Protein AF-T2JR80-F1 (afdb_monomer_lite)

pLDDT: mean 82.51, std 13.28, range [46.12, 94.12]

Radius of gyration: 10.88 Å; chains: 1; bounding box: 21×19×31 Å

Foldseek 3Di:
DCPFDWDWDQQVLDPPPVDVVRIDTDTPVVNVVVCVVPVRDD

Sequence (42 aa):
MDDERVLLHHIDGNHDNWKPKNLMAVHHSCHQYIHMGKTEKV

Organism: NCBI:txid1284629

Structure (mmCIF, N/CA/C/O backbone):
data_AF-T2JR80-F1
#
_entry.id   AF-T2JR80-F1
#
loop_
_atom_site.group_PDB
_atom_site.id
_atom_site.type_symbol
_atom_site.label_atom_id
_atom_site.label_alt_id
_atom_site.label_comp_id
_atom_site.label_asym_id
_atom_site.label_entity_id
_atom_site.label_seq_id
_atom_site.pdbx_PDB_ins_code
_atom_site.Cartn_x
_atom_site.Cartn_y
_atom_site.Cartn_z
_atom_site.occupancy
_atom_site.B_iso_or_equiv
_atom_site.auth_seq_id
_atom_site.auth_comp_id
_atom_site.auth_asym_id
_atom_site.auth_atom_id
_atom_site.pdbx_PDB_model_num
ATOM 1 N N . MET A 1 1 ? 9.951 -8.368 -20.486 1.00 46.12 1 MET A N 1
ATOM 2 C CA . MET A 1 1 ? 8.930 -9.113 -19.732 1.00 46.12 1 MET A CA 1
ATOM 3 C C . MET A 1 1 ? 9.169 -8.774 -18.282 1.00 46.12 1 MET A C 1
ATOM 5 O O . MET A 1 1 ? 9.861 -9.506 -17.593 1.00 46.12 1 MET A O 1
ATOM 9 N N . ASP A 1 2 ? 8.689 -7.607 -17.877 1.00 55.22 2 ASP A N 1
ATOM 10 C CA . ASP A 1 2 ? 8.596 -7.247 -16.471 1.00 55.22 2 ASP A CA 1
ATOM 11 C C . ASP A 1 2 ? 7.104 -7.265 -16.184 1.00 55.22 2 ASP A C 1
ATOM 13 O O . ASP A 1 2 ? 6.401 -6.290 -16.437 1.00 55.22 2 ASP A O 1
ATOM 17 N N . ASP A 1 3 ? 6.606 -8.438 -15.791 1.00 65.38 3 ASP A N 1
ATOM 18 C CA . ASP A 1 3 ? 5.269 -8.586 -15.228 1.00 65.38 3 ASP A CA 1
ATOM 19 C C . ASP A 1 3 ? 5.227 -7.746 -13.953 1.00 65.38 3 ASP A C 1
ATOM 21 O O . ASP A 1 3 ? 5.634 -8.180 -12.869 1.00 65.38 3 ASP A O 1
ATOM 25 N N . GLU A 1 4 ? 4.818 -6.491 -14.114 1.00 79.56 4 GLU A N 1
ATOM 26 C CA . GLU A 1 4 ? 4.715 -5.537 -13.029 1.00 79.56 4 GLU A CA 1
ATOM 27 C C . GLU A 1 4 ? 3.745 -6.088 -11.979 1.00 79.56 4 GLU A C 1
ATOM 29 O O . GLU A 1 4 ? 2.532 -6.167 -12.174 1.00 79.56 4 GLU A O 1
ATOM 34 N N . ARG A 1 5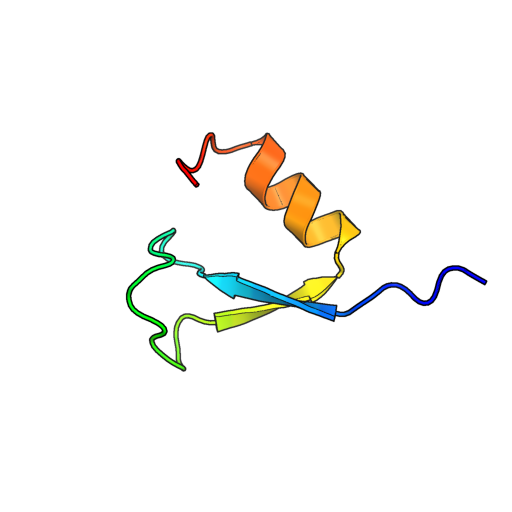 ? 4.307 -6.541 -10.853 1.00 89.75 5 ARG A N 1
ATOM 35 C CA . ARG A 1 5 ? 3.542 -7.221 -9.811 1.00 89.75 5 ARG A CA 1
ATOM 36 C C . ARG A 1 5 ? 2.686 -6.210 -9.057 1.00 89.75 5 ARG A C 1
ATOM 38 O O . ARG A 1 5 ? 3.192 -5.199 -8.570 1.00 89.75 5 ARG A O 1
ATOM 45 N N 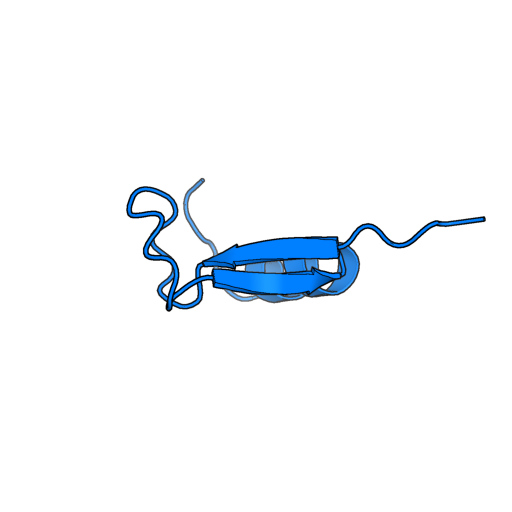. VAL A 1 6 ? 1.402 -6.519 -8.913 1.00 91.62 6 VAL A N 1
ATOM 46 C CA . VAL A 1 6 ? 0.486 -5.771 -8.048 1.00 91.62 6 VAL A CA 1
ATOM 47 C C . VAL A 1 6 ? 0.694 -6.210 -6.596 1.00 91.62 6 VAL A C 1
ATOM 49 O O . VAL A 1 6 ? 0.719 -7.404 -6.298 1.00 91.62 6 VAL A O 1
ATOM 52 N N . LEU A 1 7 ? 0.849 -5.239 -5.700 1.00 91.38 7 LEU A N 1
ATOM 53 C CA . LEU A 1 7 ? 1.006 -5.399 -4.255 1.00 91.38 7 LEU A CA 1
ATOM 54 C C . LEU A 1 7 ? -0.111 -4.654 -3.515 1.00 91.38 7 LEU A C 1
ATOM 56 O O . LEU A 1 7 ? -0.762 -3.773 -4.076 1.00 91.38 7 LEU A O 1
ATOM 60 N N . LEU A 1 8 ? -0.324 -5.003 -2.247 1.00 92.75 8 LEU A N 1
ATOM 61 C CA . LEU A 1 8 ? -1.228 -4.273 -1.360 1.00 92.75 8 LEU A CA 1
ATOM 62 C C . LEU A 1 8 ? -0.443 -3.232 -0.556 1.00 92.75 8 LEU A C 1
ATOM 64 O O . LEU A 1 8 ? 0.596 -3.547 0.016 1.00 92.75 8 LEU A O 1
ATOM 68 N N . HIS A 1 9 ? -0.964 -2.011 -0.499 1.00 91.50 9 HIS A N 1
ATOM 69 C CA . HIS A 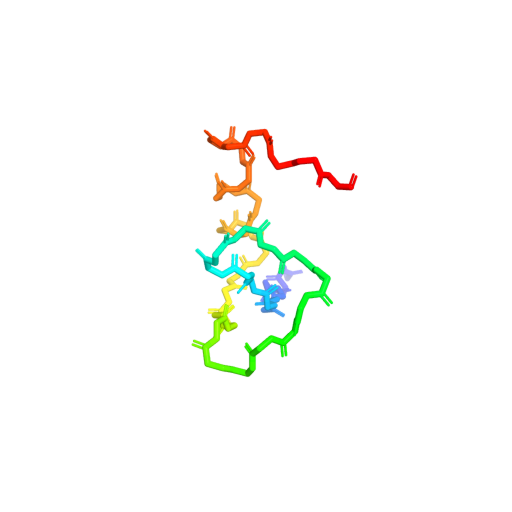1 9 ? -0.431 -0.891 0.270 1.00 91.50 9 HIS A CA 1
ATOM 70 C C . HIS A 1 9 ? -1.388 -0.504 1.398 1.00 91.50 9 HIS A C 1
ATOM 72 O O . HIS A 1 9 ? -2.592 -0.389 1.164 1.00 91.50 9 HIS A O 1
ATOM 78 N N . HIS A 1 10 ? -0.852 -0.249 2.591 1.00 92.25 10 HIS A N 1
ATOM 79 C CA . HIS A 1 10 ? -1.611 0.245 3.738 1.00 92.25 10 HIS A CA 1
ATOM 80 C C . HIS A 1 10 ? -1.703 1.775 3.684 1.00 92.25 10 HIS A C 1
ATOM 82 O O . HIS A 1 10 ? -0.736 2.473 3.969 1.00 92.25 10 HIS A O 1
ATOM 88 N N . ILE A 1 11 ? -2.876 2.315 3.346 1.00 90.12 11 ILE A N 1
ATOM 89 C CA . ILE A 1 11 ? -3.055 3.768 3.141 1.00 90.12 11 ILE A CA 1
ATOM 90 C C . ILE A 1 11 ? -2.903 4.603 4.422 1.00 90.12 11 ILE A C 1
ATOM 92 O O . ILE A 1 11 ? -2.702 5.814 4.349 1.00 90.12 11 ILE A O 1
ATOM 96 N N . ASP A 1 12 ? -3.039 3.978 5.592 1.00 88.69 12 ASP A N 1
ATOM 97 C CA . ASP A 1 12 ? -2.891 4.617 6.902 1.00 88.69 12 ASP A CA 1
ATOM 98 C C . ASP A 1 12 ? -1.458 4.552 7.454 1.00 88.69 12 ASP A C 1
ATOM 100 O O . ASP A 1 12 ? -1.209 5.085 8.536 1.00 88.69 12 ASP A O 1
ATOM 104 N N . GLY A 1 13 ? -0.533 3.907 6.732 1.00 84.06 13 GLY A N 1
ATOM 105 C CA . GLY A 1 13 ? 0.849 3.679 7.160 1.00 84.06 13 GLY A CA 1
ATOM 106 C C . GLY A 1 13 ? 0.996 2.689 8.322 1.00 84.06 13 GLY A C 1
ATOM 107 O O . GLY A 1 13 ? 2.064 2.602 8.923 1.00 84.06 13 GLY A O 1
ATOM 108 N N . ASN A 1 14 ? -0.068 1.965 8.692 1.00 86.38 14 ASN A N 1
ATOM 109 C CA . ASN A 1 14 ? -0.027 0.948 9.739 1.00 86.38 14 ASN A CA 1
ATOM 110 C C . ASN A 1 14 ? -0.042 -0.452 9.110 1.00 86.38 14 ASN A C 1
ATOM 112 O O . ASN A 1 14 ? -1.100 -1.020 8.817 1.00 86.38 14 ASN A O 1
ATOM 116 N N . HIS A 1 15 ? 1.155 -1.019 8.958 1.00 85.25 15 HIS A N 1
ATOM 117 C CA . HIS A 1 15 ? 1.385 -2.345 8.381 1.00 85.25 15 HIS A CA 1
ATOM 118 C C . HIS A 1 15 ? 0.932 -3.518 9.270 1.00 85.25 15 HIS A C 1
ATOM 120 O O . HIS A 1 15 ? 0.835 -4.647 8.792 1.00 85.25 15 HIS A O 1
ATOM 126 N N . ASP A 1 16 ? 0.578 -3.263 10.533 1.00 86.56 16 ASP A N 1
ATOM 127 C CA . ASP A 1 16 ? 0.195 -4.306 11.489 1.00 86.56 16 ASP A CA 1
ATOM 128 C C . ASP A 1 16 ? -1.317 -4.578 11.512 1.00 86.56 16 ASP A C 1
ATOM 130 O O . ASP A 1 16 ? -1.755 -5.652 11.923 1.00 86.56 16 ASP A O 1
ATOM 134 N N . ASN A 1 17 ? -2.151 -3.614 11.095 1.00 84.88 17 ASN A N 1
ATOM 135 C CA . ASN A 1 17 ? -3.592 -3.677 11.369 1.00 84.88 17 ASN A CA 1
ATOM 136 C C . ASN A 1 17 ? -4.445 -4.389 10.304 1.00 84.88 17 ASN A C 1
ATOM 138 O O . ASN A 1 17 ? -5.600 -4.703 10.596 1.00 84.88 17 ASN A O 1
ATOM 142 N N . TRP A 1 18 ? -3.907 -4.608 9.093 1.00 87.69 18 TRP A N 1
ATOM 143 C CA . TRP A 1 18 ? -4.542 -5.314 7.962 1.00 87.69 18 TRP A CA 1
ATOM 144 C C . TRP A 1 18 ? -6.033 -5.001 7.734 1.00 87.69 18 TRP A C 1
ATOM 146 O O . TRP A 1 18 ? -6.810 -5.852 7.295 1.00 87.69 18 TRP A O 1
ATOM 156 N N . LYS A 1 19 ? -6.466 -3.768 8.023 1.00 90.38 19 LYS A N 1
ATOM 157 C CA . LYS A 1 19 ? -7.864 -3.358 7.856 1.00 90.38 19 LYS A CA 1
ATOM 158 C C . LYS A 1 19 ? -8.235 -3.463 6.370 1.00 90.38 19 LYS A C 1
ATOM 160 O O . LYS A 1 19 ? -7.680 -2.710 5.575 1.00 90.38 19 LYS A O 1
ATOM 165 N N . PRO A 1 20 ? -9.221 -4.290 5.966 1.00 86.12 20 PRO A N 1
ATOM 166 C CA . PRO A 1 20 ? -9.497 -4.550 4.547 1.00 86.12 20 PRO A CA 1
ATOM 167 C C . PRO A 1 20 ? -9.838 -3.297 3.734 1.00 86.12 20 PRO A C 1
ATOM 169 O O . PRO A 1 20 ? -9.562 -3.227 2.544 1.00 86.12 20 PRO A O 1
ATOM 172 N N . LYS A 1 21 ? -10.429 -2.288 4.388 1.00 90.06 21 LYS A N 1
ATOM 173 C CA . LYS A 1 21 ? -10.780 -0.997 3.777 1.00 90.06 21 LYS A CA 1
ATOM 174 C C . LYS A 1 21 ? -9.610 -0.001 3.706 1.00 90.06 21 LYS A C 1
ATOM 176 O O . LYS A 1 21 ? -9.774 1.047 3.097 1.00 90.06 21 LYS A O 1
ATOM 181 N N . ASN A 1 22 ? -8.468 -0.319 4.318 1.00 91.25 22 ASN A N 1
ATOM 182 C CA . ASN A 1 22 ? -7.230 0.471 4.282 1.00 91.25 22 ASN A CA 1
ATOM 183 C C . ASN A 1 22 ? -6.171 -0.118 3.342 1.00 91.25 22 ASN A C 1
ATOM 185 O O . ASN A 1 22 ? -5.035 0.349 3.341 1.00 91.25 22 ASN A O 1
ATOM 189 N N . LEU A 1 23 ? -6.522 -1.129 2.547 1.00 92.81 23 LEU A N 1
ATOM 190 C CA . LEU A 1 23 ? -5.612 -1.732 1.583 1.00 92.81 23 LEU A CA 1
ATOM 191 C C . LEU A 1 23 ? -5.908 -1.198 0.182 1.00 92.81 23 LEU A C 1
ATOM 193 O O . LEU A 1 23 ? -7.054 -1.191 -0.265 1.00 92.81 23 LEU A O 1
ATOM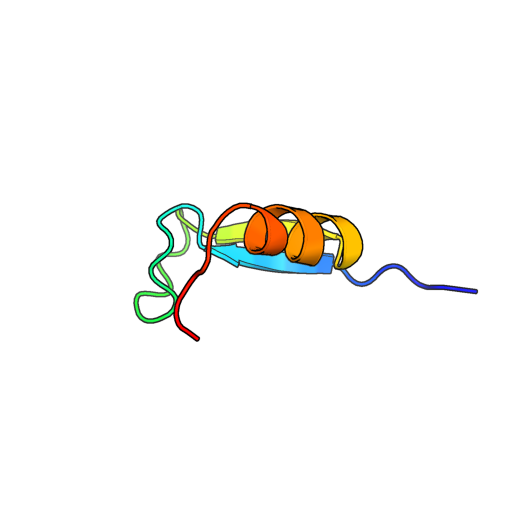 197 N N . MET A 1 24 ? -4.864 -0.775 -0.521 1.00 93.56 24 MET A N 1
ATOM 198 C CA . MET A 1 24 ? -4.918 -0.351 -1.918 1.00 93.56 24 MET A CA 1
ATOM 199 C C . MET A 1 24 ? -4.072 -1.296 -2.767 1.00 93.56 24 MET A C 1
ATOM 201 O O . MET A 1 24 ? -2.920 -1.551 -2.436 1.00 93.56 24 MET A O 1
ATOM 205 N N . ALA A 1 25 ? -4.624 -1.794 -3.872 1.00 94.12 25 ALA A N 1
ATOM 206 C CA . ALA A 1 25 ? -3.848 -2.528 -4.863 1.00 94.12 25 ALA A CA 1
ATOM 207 C C . ALA A 1 25 ? -3.052 -1.542 -5.728 1.00 94.12 25 ALA A C 1
ATOM 209 O O . ALA A 1 25 ? -3.619 -0.608 -6.294 1.00 94.12 25 ALA A O 1
ATOM 210 N N . VAL A 1 26 ? -1.742 -1.738 -5.818 1.00 93.50 26 VAL A N 1
ATOM 211 C CA . VAL A 1 26 ? -0.821 -0.813 -6.479 1.00 93.50 26 VAL A CA 1
ATOM 212 C C . VAL A 1 26 ? 0.345 -1.577 -7.097 1.00 93.50 26 VAL A C 1
ATOM 214 O O . VAL A 1 26 ? 0.790 -2.592 -6.566 1.00 93.50 26 VAL A O 1
ATOM 217 N N . HIS A 1 27 ? 0.851 -1.107 -8.234 1.00 93.75 27 HIS A N 1
ATOM 218 C CA . HIS A 1 27 ? 2.041 -1.684 -8.851 1.00 93.75 27 HIS A CA 1
ATOM 219 C C . HIS A 1 27 ? 3.263 -1.577 -7.939 1.00 93.75 27 HIS A C 1
ATOM 221 O O . HIS A 1 27 ? 3.421 -0.593 -7.219 1.00 93.75 27 HIS A O 1
ATOM 227 N N . HIS A 1 28 ? 4.166 -2.554 -8.005 1.00 89.25 28 HIS A N 1
ATOM 228 C CA . HIS A 1 28 ? 5.387 -2.554 -7.202 1.00 89.25 28 HIS A CA 1
ATOM 229 C C . HIS A 1 28 ? 6.209 -1.261 -7.362 1.00 89.25 28 HIS A C 1
ATOM 231 O O . HIS A 1 28 ? 6.673 -0.719 -6.360 1.00 89.25 28 HIS A O 1
ATOM 237 N N . SER A 1 29 ? 6.316 -0.714 -8.578 1.00 90.38 29 SER A N 1
ATOM 238 C CA . SER A 1 29 ? 7.033 0.544 -8.836 1.00 90.38 29 SER A CA 1
ATOM 239 C C . SER A 1 29 ? 6.401 1.734 -8.097 1.00 90.38 29 SER A C 1
ATOM 241 O O . SER A 1 29 ? 7.084 2.500 -7.415 1.00 90.38 29 SER A O 1
ATOM 243 N N . CYS A 1 30 ? 5.073 1.848 -8.150 1.00 90.62 30 CYS A N 1
ATOM 244 C CA . CYS A 1 30 ? 4.311 2.850 -7.417 1.00 90.62 30 CYS A CA 1
ATOM 245 C C . CYS A 1 30 ? 4.386 2.622 -5.901 1.00 90.62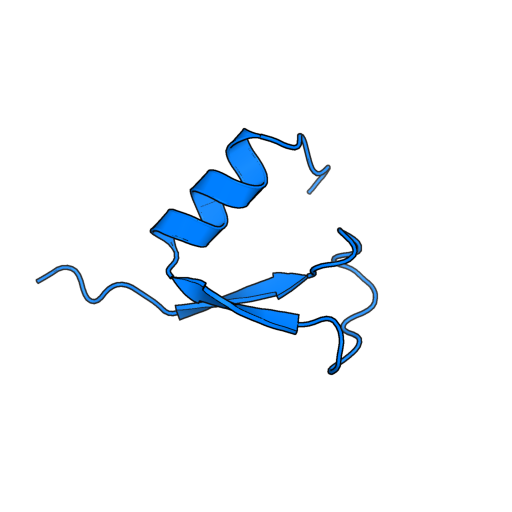 30 CYS A C 1
ATOM 247 O O . CYS A 1 30 ? 4.522 3.585 -5.155 1.00 90.62 30 CYS A O 1
ATOM 249 N N . HIS A 1 31 ? 4.352 1.369 -5.441 1.00 90.31 31 HIS A N 1
ATOM 250 C CA . HIS A 1 31 ? 4.513 1.019 -4.030 1.00 90.31 31 HIS A CA 1
ATOM 251 C C . HIS A 1 31 ? 5.861 1.520 -3.494 1.00 90.31 31 HIS A C 1
ATOM 253 O O . HIS A 1 31 ? 5.911 2.169 -2.453 1.00 90.31 31 HIS A O 1
ATOM 259 N N . GLN A 1 32 ? 6.946 1.295 -4.241 1.00 86.56 32 GLN A N 1
ATOM 260 C CA . GLN A 1 32 ? 8.266 1.828 -3.904 1.00 86.56 32 GLN A CA 1
ATOM 261 C C . GLN A 1 32 ? 8.270 3.361 -3.887 1.00 86.56 32 GLN A C 1
ATOM 263 O O . GLN A 1 32 ? 8.785 3.944 -2.940 1.00 86.56 32 GLN A O 1
ATOM 268 N N . TYR A 1 33 ? 7.665 4.020 -4.880 1.00 89.19 33 TYR A N 1
ATOM 269 C CA . TYR A 1 33 ? 7.589 5.484 -4.923 1.00 89.19 33 TYR A CA 1
ATOM 270 C C . TYR A 1 33 ? 6.849 6.079 -3.714 1.00 89.19 33 TYR A C 1
ATOM 272 O O . TYR A 1 33 ? 7.316 7.054 -3.125 1.00 89.19 33 TYR A O 1
ATOM 280 N N . ILE A 1 34 ? 5.728 5.472 -3.310 1.00 87.56 34 ILE A N 1
ATOM 281 C CA . ILE A 1 34 ? 4.947 5.899 -2.139 1.00 87.56 34 ILE A CA 1
ATOM 282 C C . ILE A 1 34 ? 5.811 5.853 -0.866 1.00 87.56 34 ILE A C 1
ATOM 284 O O . ILE A 1 34 ? 5.801 6.809 -0.088 1.00 87.56 34 ILE A O 1
ATOM 288 N N . HIS A 1 35 ? 6.622 4.803 -0.711 1.00 84.44 35 HIS A N 1
ATOM 289 C CA . HIS A 1 35 ? 7.548 4.631 0.418 1.00 84.44 35 HIS A CA 1
ATOM 290 C C . HIS A 1 35 ? 8.848 5.442 0.304 1.00 84.44 35 HIS A C 1
ATOM 292 O O . HIS A 1 35 ? 9.514 5.688 1.301 1.00 84.44 35 HIS A O 1
ATOM 298 N N . MET A 1 36 ? 9.236 5.916 -0.881 1.00 83.06 36 MET A N 1
ATOM 299 C CA . MET A 1 36 ? 10.415 6.784 -1.021 1.00 83.06 36 MET A CA 1
ATOM 300 C C . MET A 1 36 ? 10.190 8.184 -0.427 1.00 83.06 36 MET A C 1
ATOM 302 O O . MET A 1 36 ? 11.143 8.820 0.019 1.00 83.06 36 M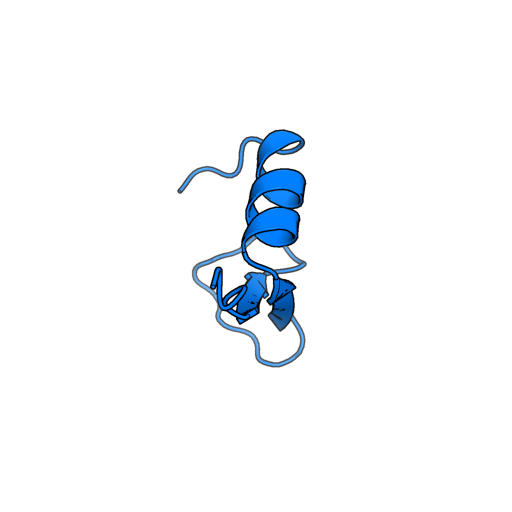ET A O 1
ATOM 306 N N . GLY A 1 37 ? 8.944 8.674 -0.413 1.00 68.69 37 GLY A N 1
ATOM 307 C CA . GLY A 1 37 ? 8.590 9.997 0.121 1.00 68.69 37 GLY A CA 1
ATOM 308 C C . GLY A 1 37 ? 8.243 10.017 1.612 1.00 68.69 37 GLY A C 1
ATOM 309 O O . GLY A 1 37 ? 8.168 11.089 2.215 1.00 68.69 37 GLY A O 1
ATOM 310 N N . LYS A 1 38 ? 8.028 8.848 2.216 1.00 62.69 38 LYS A N 1
ATOM 311 C CA . LYS A 1 38 ? 7.710 8.682 3.632 1.00 62.69 38 LYS A CA 1
ATOM 312 C C . LYS A 1 38 ? 8.617 7.591 4.167 1.00 62.69 38 LYS A C 1
ATOM 314 O O . LYS A 1 38 ? 8.481 6.447 3.765 1.00 62.69 38 LYS A O 1
ATOM 319 N N . THR A 1 39 ? 9.539 7.929 5.065 1.00 60.81 39 THR A N 1
ATOM 320 C CA . THR A 1 39 ? 10.301 6.935 5.829 1.00 60.81 39 THR A CA 1
ATOM 321 C C . THR A 1 39 ? 9.346 6.167 6.743 1.00 60.81 39 THR A C 1
ATOM 323 O O . THR A 1 39 ? 9.247 6.430 7.941 1.00 60.81 39 THR A O 1
ATOM 326 N N . GLU A 1 40 ? 8.588 5.238 6.171 1.00 58.31 40 GLU A N 1
ATOM 327 C CA . GLU A 1 40 ? 7.832 4.259 6.930 1.00 58.31 40 GLU A CA 1
ATOM 328 C C . GLU A 1 40 ? 8.841 3.313 7.575 1.00 58.31 40 GLU A C 1
ATOM 330 O O . GLU A 1 40 ? 9.722 2.747 6.924 1.00 58.31 40 GLU A O 1
ATOM 335 N N . LYS A 1 41 ? 8.765 3.225 8.903 1.00 54.91 41 LYS A N 1
ATOM 336 C CA . LYS A 1 41 ? 9.506 2.224 9.655 1.00 54.91 41 LYS A CA 1
ATOM 337 C C . LYS A 1 41 ? 8.877 0.879 9.305 1.00 54.91 41 LYS A C 1
ATOM 339 O O . LYS A 1 41 ? 7.727 0.640 9.665 1.00 54.91 41 LYS A O 1
ATOM 344 N N . VAL A 1 42 ? 9.616 0.086 8.536 1.00 53.78 42 VAL A N 1
ATOM 345 C CA . VAL A 1 42 ? 9.400 -1.359 8.399 1.00 53.78 42 VAL A CA 1
ATOM 346 C C . VAL A 1 42 ? 9.532 -2.058 9.743 1.00 53.78 42 VAL A C 1
ATOM 348 O O . VAL A 1 42 ? 10.337 -1.580 10.580 1.00 53.78 42 VAL A O 1
#

Secondary structure (DSSP, 8-state):
-----EEEEETTS-TTS--GGGEEEEEHHHHHHHHHSS----